Protein AF-A0A414S4H0-F1 (afdb_monomer_lite)

Structure (mmCIF, N/CA/C/O backbone):
data_AF-A0A414S4H0-F1
#
_entry.id   AF-A0A414S4H0-F1
#
loop_
_atom_site.group_PDB
_atom_site.id
_atom_site.type_symbol
_atom_site.label_atom_id
_atom_site.label_alt_id
_atom_site.label_comp_id
_atom_site.label_asym_id
_atom_site.label_entity_id
_atom_site.label_seq_id
_atom_site.pdbx_PDB_ins_code
_atom_site.Cartn_x
_atom_site.Cartn_y
_atom_site.Cartn_z
_atom_site.occupancy
_atom_site.B_iso_or_equiv
_atom_site.auth_seq_id
_atom_site.auth_comp_id
_atom_site.auth_asym_id
_atom_site.auth_atom_id
_atom_site.pdbx_PDB_model_num
ATOM 1 N N . MET A 1 1 ? 3.177 -4.007 -27.307 1.00 68.88 1 MET A N 1
ATOM 2 C CA . MET A 1 1 ? 4.277 -3.302 -26.620 1.00 68.88 1 MET A CA 1
ATOM 3 C C . MET A 1 1 ? 3.817 -2.271 -25.574 1.00 68.88 1 MET A C 1
ATOM 5 O O . MET A 1 1 ? 3.990 -2.591 -24.409 1.00 68.88 1 MET A O 1
ATOM 9 N N . PRO A 1 2 ? 3.175 -1.111 -25.849 1.00 80.56 2 PRO A N 1
ATOM 10 C CA . PRO A 1 2 ? 2.672 -0.243 -24.759 1.00 80.56 2 PRO A CA 1
ATOM 11 C C . PRO A 1 2 ? 1.496 -0.844 -23.967 1.00 80.56 2 PRO A C 1
ATOM 13 O O . PRO A 1 2 ? 1.350 -0.600 -22.772 1.00 80.56 2 PRO A O 1
ATOM 16 N N . LEU A 1 3 ? 0.664 -1.646 -24.641 1.00 89.25 3 LEU A N 1
ATOM 17 C CA . LEU A 1 3 ? -0.531 -2.254 -24.053 1.00 89.25 3 LEU A CA 1
ATOM 18 C C . LEU A 1 3 ? -0.194 -3.350 -23.032 1.00 89.25 3 LEU A C 1
ATOM 20 O O . LEU A 1 3 ? -0.764 -3.351 -21.950 1.00 89.25 3 LEU A O 1
ATOM 24 N N . GLU A 1 4 ? 0.742 -4.250 -23.347 1.00 89.62 4 GLU A N 1
ATOM 25 C CA . GLU A 1 4 ? 1.140 -5.346 -22.446 1.00 89.62 4 GLU A CA 1
ATOM 26 C C . GLU A 1 4 ? 1.733 -4.805 -21.144 1.00 89.62 4 GLU A C 1
ATOM 28 O O . GLU A 1 4 ? 1.345 -5.249 -20.070 1.00 89.62 4 GLU A O 1
ATOM 33 N N . PHE A 1 5 ? 2.581 -3.775 -21.232 1.00 88.94 5 PHE A N 1
ATOM 34 C CA . PHE A 1 5 ? 3.127 -3.099 -20.055 1.00 88.94 5 PHE A CA 1
ATOM 35 C C . PHE A 1 5 ? 2.025 -2.462 -19.191 1.00 88.94 5 PHE A C 1
ATOM 37 O O . PHE A 1 5 ? 2.033 -2.576 -17.966 1.00 88.94 5 PHE A O 1
ATOM 44 N N . GLY A 1 6 ? 1.031 -1.823 -19.818 1.00 91.75 6 GLY A N 1
ATOM 45 C CA . GLY A 1 6 ? -0.129 -1.283 -19.104 1.00 91.75 6 GLY A CA 1
ATOM 46 C C . GLY A 1 6 ? -0.978 -2.367 -18.428 1.00 91.75 6 GLY A C 1
ATOM 47 O O . GLY A 1 6 ? -1.429 -2.176 -17.298 1.00 91.75 6 GLY A O 1
ATOM 48 N N . LEU A 1 7 ? -1.168 -3.510 -19.094 1.00 93.88 7 LEU A N 1
ATOM 49 C CA . LEU A 1 7 ? -1.897 -4.663 -18.558 1.00 93.88 7 LEU A CA 1
ATOM 50 C C . LEU A 1 7 ? -1.160 -5.320 -17.384 1.00 93.88 7 LEU A C 1
ATOM 52 O O . LEU A 1 7 ? -1.803 -5.706 -16.411 1.00 93.88 7 LEU A O 1
ATOM 56 N N . GLU A 1 8 ? 0.169 -5.406 -17.440 1.00 94.06 8 GLU A N 1
ATOM 57 C CA . GLU A 1 8 ? 0.995 -5.925 -16.346 1.00 94.06 8 GLU A CA 1
ATOM 58 C C . GLU A 1 8 ? 0.855 -5.056 -15.089 1.00 94.06 8 GLU A C 1
ATOM 60 O O . GLU A 1 8 ? 0.497 -5.559 -14.023 1.00 94.06 8 GLU A O 1
ATOM 65 N N . ILE A 1 9 ? 1.014 -3.734 -15.234 1.00 95.50 9 ILE A N 1
ATOM 66 C CA . ILE A 1 9 ? 0.806 -2.766 -14.146 1.00 95.50 9 ILE A CA 1
ATOM 67 C C . ILE A 1 9 ? -0.601 -2.902 -13.552 1.00 95.50 9 ILE A C 1
ATOM 69 O O . ILE A 1 9 ? -0.766 -2.914 -12.330 1.00 95.50 9 ILE A O 1
ATOM 73 N N . TYR A 1 10 ? -1.625 -2.996 -14.407 1.00 95.31 10 TYR A N 1
ATOM 74 C CA . TYR A 1 10 ? -3.010 -3.164 -13.969 1.00 95.31 10 TYR A CA 1
ATOM 75 C C . TYR A 1 10 ? -3.199 -4.450 -13.154 1.00 95.31 10 TYR A C 1
ATOM 77 O O . TYR A 1 10 ? -3.766 -4.402 -12.060 1.00 95.31 10 TYR A O 1
ATOM 85 N N . SER A 1 11 ? -2.688 -5.574 -13.659 1.00 96.00 11 SER A N 1
ATOM 86 C CA . SER A 1 11 ? -2.769 -6.884 -13.005 1.00 96.00 11 SER A CA 1
ATOM 87 C C . SER A 1 11 ? -2.089 -6.878 -11.633 1.00 96.00 11 SER A C 1
ATOM 89 O O . SER A 1 11 ? -2.649 -7.361 -10.645 1.00 96.00 11 SER A O 1
ATOM 91 N N . ASP A 1 12 ? -0.914 -6.259 -11.517 1.00 96.38 12 ASP A N 1
ATOM 92 C CA . ASP A 1 12 ? -0.214 -6.163 -10.236 1.00 96.38 12 ASP A CA 1
ATOM 93 C C . ASP A 1 12 ? -0.965 -5.286 -9.221 1.00 96.38 12 ASP A C 1
ATOM 95 O O . ASP A 1 12 ? -1.060 -5.641 -8.038 1.00 96.38 12 ASP A O 1
ATOM 99 N N . TYR A 1 13 ? -1.563 -4.175 -9.666 1.00 97.81 13 TYR A N 1
ATOM 100 C CA . TYR A 1 13 ? -2.433 -3.365 -8.810 1.00 97.81 13 TYR A CA 1
ATOM 101 C C . TYR A 1 13 ? -3.678 -4.126 -8.352 1.00 97.81 13 TYR A C 1
ATOM 103 O O . TYR A 1 13 ? -4.059 -4.019 -7.182 1.00 97.81 13 TYR A O 1
ATOM 111 N N . GLU A 1 14 ? -4.305 -4.906 -9.233 1.00 97.00 14 GLU A N 1
ATOM 112 C CA . GLU A 1 14 ? -5.461 -5.729 -8.879 1.00 97.00 14 GLU A CA 1
ATOM 113 C C . GLU A 1 14 ? -5.112 -6.693 -7.740 1.00 97.00 14 GLU A C 1
ATOM 115 O O . GLU A 1 14 ? -5.807 -6.730 -6.720 1.00 97.00 14 GLU A O 1
ATOM 120 N N . GLN A 1 15 ? -3.982 -7.394 -7.847 1.00 96.12 15 GLN A N 1
ATOM 121 C CA . GLN A 1 15 ? -3.526 -8.317 -6.808 1.00 96.12 15 GLN A CA 1
ATOM 122 C C . GLN A 1 15 ? -3.275 -7.621 -5.463 1.00 96.12 15 GLN A C 1
ATOM 124 O O . GLN A 1 15 ? -3.619 -8.168 -4.410 1.00 96.12 15 GLN A O 1
ATOM 129 N N . VAL A 1 16 ? -2.707 -6.410 -5.475 1.00 97.06 16 VAL A N 1
ATOM 130 C CA . VAL A 1 16 ? -2.552 -5.590 -4.265 1.00 97.06 16 VAL A CA 1
ATOM 131 C C . VAL A 1 16 ? -3.922 -5.261 -3.670 1.00 97.06 16 VAL A C 1
ATOM 133 O O . VAL A 1 16 ? -4.160 -5.522 -2.491 1.00 97.06 16 VAL A O 1
ATOM 136 N N . PHE A 1 17 ? -4.856 -4.741 -4.467 1.00 96.19 17 PHE A N 1
ATOM 137 C CA . PHE A 1 17 ? -6.149 -4.267 -3.964 1.00 96.19 17 PHE A CA 1
ATOM 138 C C . PHE A 1 17 ? -7.077 -5.383 -3.499 1.00 96.19 17 PHE A C 1
ATOM 140 O O . PHE A 1 17 ? -7.825 -5.178 -2.538 1.00 96.19 17 PHE A O 1
ATOM 147 N N . VAL A 1 18 ? -7.020 -6.556 -4.133 1.00 94.56 18 VAL A N 1
ATOM 148 C CA . VAL A 1 18 ? -7.726 -7.754 -3.667 1.00 94.56 18 VAL A CA 1
ATOM 149 C C . VAL A 1 18 ? -7.246 -8.118 -2.267 1.00 94.56 18 VAL A C 1
ATOM 151 O O . VAL A 1 18 ? -8.069 -8.273 -1.369 1.00 94.56 18 VAL A O 1
ATOM 154 N N . ARG A 1 19 ? -5.929 -8.172 -2.036 1.00 92.69 19 ARG A N 1
ATOM 155 C CA . ARG A 1 19 ? -5.374 -8.494 -0.712 1.00 92.69 19 ARG A CA 1
ATOM 156 C C . ARG A 1 19 ? -5.662 -7.409 0.326 1.00 92.69 19 ARG A C 1
ATOM 158 O O . ARG A 1 19 ? -6.037 -7.741 1.446 1.00 92.69 19 ARG A O 1
ATOM 165 N N . MET A 1 20 ? -5.544 -6.132 -0.047 1.00 93.69 20 MET A N 1
ATOM 166 C CA . MET A 1 20 ? -5.890 -5.007 0.831 1.00 93.69 20 MET A CA 1
ATOM 167 C C . MET A 1 20 ? -7.351 -5.078 1.281 1.00 93.69 20 MET A C 1
ATOM 169 O O . MET A 1 20 ? -7.624 -4.887 2.455 1.00 93.69 20 MET A O 1
ATOM 173 N N . LYS A 1 21 ? -8.296 -5.412 0.390 1.00 90.81 21 LYS A N 1
ATOM 174 C CA . LYS A 1 21 ? -9.732 -5.495 0.723 1.00 90.81 21 LYS A CA 1
ATOM 175 C C . LYS A 1 21 ? -10.019 -6.386 1.941 1.00 90.81 21 LYS A C 1
ATOM 177 O O . LYS A 1 21 ? -10.918 -6.076 2.716 1.00 90.81 21 LYS A O 1
ATOM 182 N N . PHE A 1 22 ? -9.278 -7.480 2.101 1.00 88.81 22 PHE A N 1
ATOM 183 C CA . PHE A 1 22 ? -9.451 -8.412 3.222 1.00 88.81 22 PHE A CA 1
ATOM 184 C C . PHE A 1 22 ? -8.744 -7.969 4.509 1.00 88.81 22 PHE A C 1
ATOM 186 O O . PHE A 1 22 ? -9.014 -8.521 5.570 1.00 88.81 22 PHE A O 1
ATOM 193 N N . ARG A 1 23 ? -7.823 -7.008 4.411 1.00 89.44 23 ARG A N 1
ATOM 194 C CA . ARG A 1 23 ? -6.892 -6.600 5.474 1.00 89.44 23 ARG A CA 1
ATOM 195 C C . ARG A 1 23 ? -7.087 -5.163 5.951 1.00 89.44 23 ARG A C 1
ATOM 197 O O . ARG A 1 23 ? -6.415 -4.730 6.875 1.00 89.44 23 ARG A O 1
ATOM 204 N N . ASP A 1 24 ? -7.937 -4.416 5.267 1.00 88.56 24 ASP A N 1
ATOM 205 C CA . ASP A 1 24 ? -8.201 -3.006 5.503 1.00 88.56 24 ASP A CA 1
ATOM 206 C C . ASP A 1 24 ? -9.550 -2.819 6.219 1.00 88.56 24 ASP A C 1
ATOM 208 O O . ASP A 1 24 ? -10.326 -3.762 6.422 1.00 88.56 24 ASP A O 1
ATOM 212 N N . ASN A 1 25 ? -9.851 -1.575 6.580 1.00 87.00 25 ASN A N 1
ATOM 213 C CA . ASN A 1 25 ? -11.146 -1.173 7.106 1.00 87.00 25 ASN A CA 1
ATOM 214 C C . ASN A 1 25 ? -12.285 -1.593 6.153 1.00 87.00 25 ASN A C 1
ATOM 216 O O . ASN A 1 25 ? -12.143 -1.518 4.934 1.00 87.00 25 ASN A O 1
ATOM 220 N N . GLN A 1 26 ? -13.437 -2.022 6.677 1.00 88.06 26 GLN A N 1
ATOM 221 C CA . GLN A 1 26 ? -14.579 -2.438 5.845 1.00 88.06 26 GLN A CA 1
ATOM 222 C C . GLN A 1 26 ? -15.352 -1.257 5.232 1.00 88.06 26 GLN A C 1
ATOM 224 O O . GLN A 1 26 ? -16.163 -1.452 4.321 1.00 88.06 26 GLN A O 1
ATOM 229 N N . ASP A 1 27 ? -15.076 -0.025 5.667 1.00 91.38 27 ASP A N 1
ATOM 230 C CA . ASP A 1 27 ? -15.608 1.178 5.040 1.00 91.38 27 ASP A CA 1
ATOM 231 C C . ASP A 1 27 ? -15.025 1.365 3.625 1.00 91.38 27 ASP A C 1
ATOM 233 O O . ASP A 1 27 ? -13.830 1.589 3.412 1.00 91.38 27 ASP A O 1
ATOM 237 N N . LYS A 1 28 ? -15.909 1.323 2.621 1.00 91.62 28 LYS A N 1
ATOM 238 C CA . LYS A 1 28 ? -15.547 1.444 1.200 1.00 91.62 28 LYS A CA 1
ATOM 239 C C . LYS A 1 28 ? -14.902 2.791 0.845 1.00 91.62 28 LYS A C 1
ATOM 241 O O . LYS A 1 28 ? -14.130 2.843 -0.115 1.00 91.62 28 LYS A O 1
ATOM 246 N N . LYS A 1 29 ? -15.226 3.883 1.548 1.00 93.56 29 LYS A N 1
ATOM 247 C CA . LYS A 1 29 ? -14.609 5.203 1.329 1.00 93.56 29 LYS A CA 1
ATOM 248 C C . LYS A 1 29 ? -13.162 5.196 1.816 1.00 93.56 29 LYS A C 1
ATOM 250 O O . LYS A 1 29 ? -12.292 5.664 1.081 1.00 93.56 29 LYS A O 1
ATOM 255 N N . ILE A 1 30 ? -12.904 4.603 2.982 1.00 91.69 30 ILE A N 1
ATOM 256 C CA . ILE A 1 30 ? -11.549 4.455 3.534 1.00 91.69 30 ILE A CA 1
ATOM 257 C C . ILE A 1 30 ? -10.698 3.571 2.614 1.00 91.69 30 ILE A C 1
ATOM 259 O O . ILE A 1 30 ? -9.649 4.013 2.147 1.00 91.69 30 ILE A O 1
ATOM 263 N N . GLN A 1 31 ? -11.208 2.404 2.199 1.00 93.06 31 GLN A N 1
ATOM 264 C CA . GLN A 1 31 ? -10.493 1.531 1.253 1.00 93.06 31 GLN A CA 1
ATOM 265 C C . GLN A 1 31 ? -10.124 2.254 -0.047 1.00 93.06 31 GLN A C 1
ATOM 267 O O . GLN A 1 31 ? -9.014 2.112 -0.560 1.00 93.06 31 GLN A O 1
ATOM 272 N N . ARG A 1 32 ? -11.045 3.048 -0.614 1.00 94.94 32 ARG A N 1
ATOM 273 C CA . ARG A 1 32 ? -10.762 3.832 -1.827 1.00 94.94 32 ARG A CA 1
ATOM 274 C C . ARG A 1 32 ? -9.650 4.850 -1.588 1.00 94.94 32 ARG A C 1
ATOM 276 O O . ARG A 1 32 ? -8.766 4.969 -2.434 1.00 94.94 32 ARG A O 1
ATOM 283 N N . LYS A 1 33 ? -9.668 5.560 -0.456 1.00 95.44 33 LYS A N 1
ATOM 284 C CA . LYS A 1 33 ? -8.621 6.524 -0.081 1.00 95.44 33 LYS A CA 1
ATOM 285 C C . LYS A 1 33 ? -7.254 5.843 0.030 1.00 95.44 33 LYS A C 1
ATOM 287 O O . LYS A 1 33 ? -6.284 6.341 -0.543 1.00 95.44 33 LYS A O 1
ATOM 292 N N . HIS A 1 34 ? -7.186 4.686 0.685 1.00 95.88 34 HIS A N 1
ATOM 293 C CA . HIS A 1 34 ? -5.959 3.900 0.816 1.00 95.88 34 HIS A CA 1
ATOM 294 C C . HIS A 1 34 ? -5.422 3.439 -0.545 1.00 95.88 34 HIS A C 1
ATOM 296 O O . HIS A 1 34 ? -4.256 3.681 -0.859 1.00 95.88 34 HIS A O 1
ATOM 302 N N . ARG A 1 35 ? -6.279 2.885 -1.415 1.00 96.50 35 ARG A N 1
ATOM 303 C CA . ARG A 1 35 ? -5.889 2.497 -2.787 1.00 96.50 35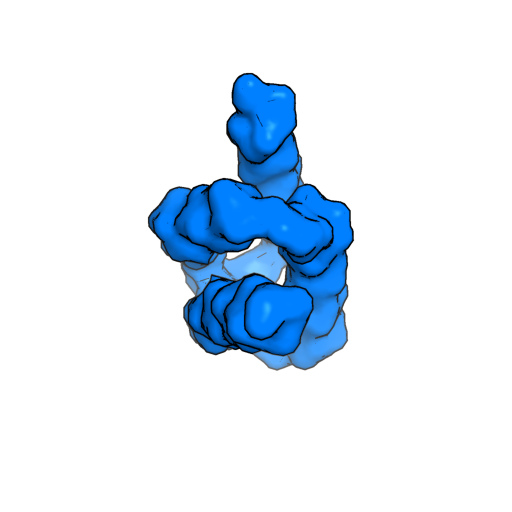 ARG A CA 1
ATOM 304 C C . ARG A 1 35 ? -5.330 3.677 -3.578 1.00 96.50 35 ARG A C 1
ATOM 306 O O . ARG A 1 35 ? -4.279 3.551 -4.199 1.00 96.50 35 ARG A O 1
ATOM 313 N N . TRP A 1 36 ? -5.974 4.843 -3.508 1.00 97.62 36 TRP A N 1
ATOM 314 C CA . TRP A 1 36 ? -5.479 6.055 -4.167 1.00 97.62 36 TRP A CA 1
ATOM 315 C C . TRP A 1 36 ? -4.102 6.492 -3.667 1.00 97.62 36 TRP A C 1
ATOM 317 O O . TRP A 1 36 ? -3.293 6.971 -4.461 1.00 97.62 36 TRP A O 1
ATOM 327 N N . ARG A 1 37 ? -3.808 6.320 -2.376 1.00 97.25 37 ARG A N 1
ATOM 328 C CA . ARG A 1 37 ? -2.478 6.611 -1.824 1.00 97.25 37 ARG A CA 1
ATOM 329 C C . ARG A 1 37 ? -1.423 5.647 -2.358 1.00 97.25 37 ARG A C 1
ATOM 331 O O . ARG A 1 37 ? -0.379 6.116 -2.797 1.00 97.25 37 ARG A O 1
ATOM 338 N N . VAL A 1 38 ? -1.719 4.348 -2.422 1.00 97.62 38 VAL A N 1
ATOM 339 C CA . VAL A 1 38 ? -0.817 3.354 -3.036 1.00 97.62 38 VAL A CA 1
ATOM 340 C C . VAL A 1 38 ? -0.560 3.688 -4.511 1.00 97.62 38 VAL A C 1
ATOM 342 O O . VAL A 1 38 ? 0.591 3.709 -4.942 1.00 97.62 38 VAL A O 1
ATOM 345 N N . ILE A 1 39 ? -1.600 4.036 -5.282 1.00 97.75 39 ILE A N 1
ATOM 346 C CA . ILE A 1 39 ? -1.454 4.445 -6.693 1.00 97.75 39 ILE A CA 1
ATOM 347 C C . ILE A 1 39 ? -0.547 5.672 -6.818 1.00 97.75 39 ILE A C 1
ATOM 349 O O . ILE A 1 39 ? 0.382 5.673 -7.621 1.00 97.75 39 ILE A O 1
ATOM 353 N N . ARG A 1 40 ? -0.774 6.708 -6.003 1.00 96.88 40 ARG A N 1
ATOM 354 C CA . ARG A 1 40 ? 0.023 7.945 -6.045 1.00 96.88 40 ARG A CA 1
ATOM 355 C C . ARG A 1 40 ? 1.492 7.722 -5.693 1.00 96.88 40 ARG A C 1
ATOM 357 O O . ARG A 1 40 ? 2.347 8.369 -6.295 1.00 96.88 40 ARG A O 1
ATOM 364 N N . THR A 1 41 ? 1.785 6.827 -4.751 1.00 97.06 41 THR A N 1
ATOM 365 C CA . THR A 1 41 ? 3.164 6.529 -4.339 1.00 97.06 41 THR A CA 1
ATOM 366 C C . THR A 1 41 ? 3.887 5.641 -5.353 1.00 97.06 41 THR A C 1
ATOM 368 O O . THR A 1 41 ? 5.039 5.915 -5.689 1.00 97.06 41 THR A O 1
ATOM 371 N N . CYS A 1 42 ? 3.224 4.608 -5.881 1.00 96.69 42 CYS A N 1
ATOM 372 C CA . CYS A 1 42 ? 3.847 3.653 -6.804 1.00 96.69 42 CYS A CA 1
ATOM 373 C C . CYS A 1 42 ? 3.878 4.129 -8.270 1.00 96.69 42 CYS A C 1
ATOM 375 O O . CYS A 1 42 ? 4.808 3.783 -8.999 1.00 96.69 42 CYS A O 1
ATOM 377 N N . LYS A 1 43 ? 2.903 4.940 -8.709 1.00 94.94 43 LYS A N 1
ATOM 378 C CA . LYS A 1 43 ? 2.739 5.399 -10.102 1.00 94.94 43 LYS A CA 1
ATOM 379 C C . LYS A 1 43 ? 2.769 4.226 -11.101 1.00 94.94 43 LYS A C 1
ATOM 381 O O . LYS A 1 43 ? 1.960 3.321 -10.999 1.00 94.94 43 LYS A O 1
ATOM 386 N N . LEU A 1 44 ? 3.686 4.232 -12.071 1.00 93.75 44 LEU A N 1
ATOM 387 C CA . LEU A 1 44 ? 3.879 3.143 -13.042 1.00 93.75 44 LEU A CA 1
ATOM 388 C C . LEU A 1 44 ? 5.106 2.275 -12.708 1.00 93.75 44 LEU A C 1
ATOM 390 O O . LEU A 1 44 ? 5.653 1.605 -13.577 1.00 93.75 44 LEU A O 1
ATOM 394 N N . SER A 1 45 ? 5.601 2.319 -11.467 1.00 94.81 45 SER A N 1
ATOM 395 C CA . SER A 1 45 ? 6.793 1.564 -11.077 1.00 94.81 45 SER A CA 1
ATOM 396 C C . SER A 1 45 ? 6.432 0.147 -10.634 1.00 94.81 45 SER A C 1
ATOM 398 O O . SER A 1 45 ? 6.013 -0.055 -9.492 1.00 94.81 45 SER A O 1
ATOM 400 N N . LEU A 1 46 ? 6.679 -0.843 -11.502 1.00 93.81 46 LEU A N 1
ATOM 401 C CA . LEU A 1 46 ? 6.538 -2.270 -11.171 1.00 93.81 46 LEU A CA 1
ATOM 402 C C . LEU A 1 46 ? 7.310 -2.633 -9.897 1.00 93.81 46 LEU A C 1
ATOM 404 O O . LEU A 1 46 ? 6.744 -3.237 -8.991 1.00 93.81 46 LEU A O 1
ATOM 408 N N . ARG A 1 47 ? 8.566 -2.175 -9.757 1.00 95.00 47 ARG A N 1
ATOM 409 C CA . ARG A 1 47 ? 9.380 -2.396 -8.544 1.00 95.00 47 ARG A CA 1
ATOM 410 C C . ARG A 1 47 ? 8.635 -1.961 -7.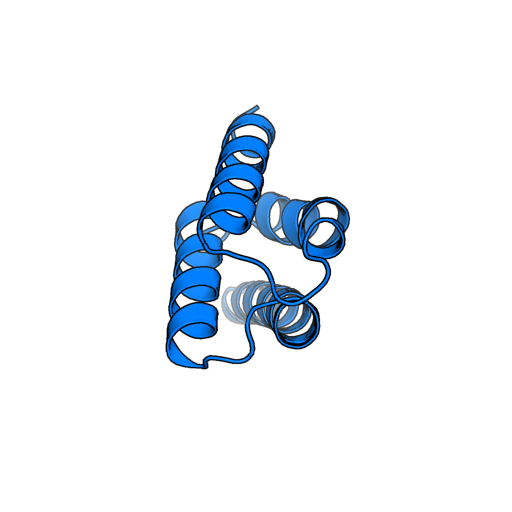279 1.00 95.00 47 ARG A C 1
ATOM 412 O O . ARG A 1 47 ? 8.591 -2.723 -6.317 1.00 95.00 47 ARG A O 1
ATOM 419 N N . LYS A 1 48 ? 8.029 -0.767 -7.278 1.00 97.44 48 LYS A N 1
ATOM 420 C CA . LYS A 1 48 ? 7.290 -0.246 -6.116 1.00 97.44 48 LYS A CA 1
ATOM 421 C C . LYS A 1 48 ? 6.011 -1.040 -5.843 1.00 97.44 48 LYS A C 1
ATOM 423 O O . LYS A 1 48 ? 5.728 -1.334 -4.685 1.00 97.44 48 LYS A O 1
ATOM 428 N N . ILE A 1 49 ? 5.261 -1.419 -6.881 1.00 97.81 49 ILE A N 1
ATOM 429 C CA . ILE A 1 49 ? 4.027 -2.210 -6.730 1.00 97.81 49 ILE A CA 1
ATOM 430 C C . ILE A 1 49 ? 4.347 -3.598 -6.161 1.00 97.81 49 ILE A C 1
ATOM 432 O O . ILE A 1 49 ? 3.723 -4.027 -5.188 1.00 97.81 49 ILE A O 1
ATOM 436 N N . LEU A 1 50 ? 5.359 -4.270 -6.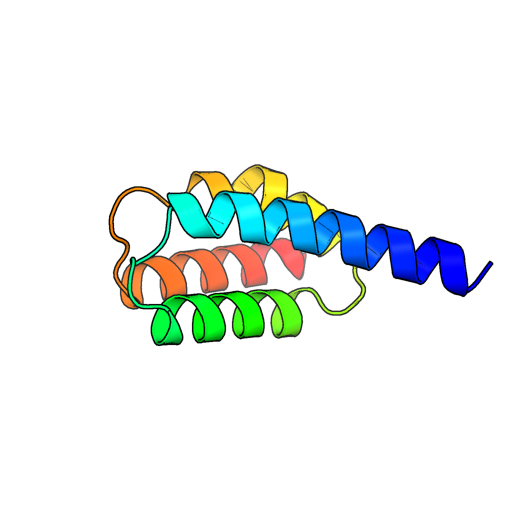713 1.00 95.94 50 LEU A N 1
ATOM 437 C CA . LEU A 1 50 ? 5.812 -5.587 -6.268 1.00 95.94 50 LEU A CA 1
ATOM 438 C C . LEU A 1 50 ? 6.353 -5.551 -4.833 1.00 95.94 50 LEU A C 1
ATOM 440 O O . LEU A 1 50 ? 5.996 -6.419 -4.033 1.00 95.94 50 LEU A O 1
ATOM 444 N N . LEU A 1 51 ? 7.149 -4.530 -4.488 1.00 96.75 51 LEU A N 1
ATOM 445 C CA . LEU A 1 51 ? 7.639 -4.307 -3.125 1.00 96.75 51 LEU A CA 1
ATOM 446 C C . LEU A 1 51 ? 6.475 -4.135 -2.143 1.00 96.75 51 LEU A C 1
ATOM 448 O O . LEU A 1 51 ? 6.409 -4.834 -1.132 1.00 96.75 51 LEU A O 1
ATOM 452 N N . PHE A 1 52 ? 5.512 -3.267 -2.469 1.00 97.50 52 PHE A N 1
ATOM 453 C CA . PHE A 1 52 ? 4.340 -3.050 -1.625 1.00 97.50 52 PHE A CA 1
ATOM 454 C C . PHE A 1 52 ? 3.535 -4.343 -1.435 1.00 97.50 52 PHE A C 1
ATOM 456 O O . PHE A 1 52 ? 3.185 -4.706 -0.310 1.00 97.50 52 PHE A O 1
ATOM 463 N N . ARG A 1 53 ? 3.292 -5.086 -2.525 1.00 95.69 53 ARG A N 1
ATOM 464 C CA . ARG A 1 53 ? 2.574 -6.371 -2.501 1.00 95.69 53 ARG A CA 1
ATOM 465 C C . ARG A 1 53 ? 3.243 -7.393 -1.585 1.00 95.69 53 ARG A C 1
ATOM 467 O O . ARG A 1 53 ? 2.538 -8.123 -0.887 1.00 95.69 53 ARG A O 1
ATOM 474 N N . LYS A 1 54 ? 4.572 -7.492 -1.649 1.00 94.62 54 LYS A N 1
ATOM 475 C CA . LYS A 1 54 ? 5.349 -8.525 -0.958 1.00 94.62 54 LYS A CA 1
ATOM 476 C C . LYS A 1 54 ? 5.562 -8.193 0.519 1.00 94.62 54 LYS A C 1
ATOM 478 O O . LYS A 1 54 ? 5.303 -9.046 1.364 1.00 94.62 54 LYS A O 1
ATOM 483 N N . GLU A 1 55 ? 5.962 -6.961 0.818 1.00 95.00 55 GLU A N 1
ATOM 484 C CA . GLU A 1 55 ? 6.460 -6.588 2.149 1.00 95.00 55 GLU A CA 1
ATOM 485 C C . GLU A 1 55 ? 5.440 -5.787 2.980 1.00 95.00 55 GLU A C 1
ATOM 487 O O . GLU A 1 55 ? 5.440 -5.874 4.206 1.00 95.00 55 GLU A O 1
ATOM 492 N N . TYR A 1 56 ? 4.525 -5.038 2.348 1.00 95.50 56 TYR A N 1
ATOM 493 C CA . TYR A 1 56 ? 3.679 -4.058 3.051 1.00 95.50 56 TYR A CA 1
ATOM 494 C C . TYR A 1 56 ? 2.205 -4.446 3.147 1.00 95.50 56 TYR A C 1
ATOM 496 O O . TYR A 1 56 ? 1.569 -4.185 4.166 1.00 95.50 56 TYR A O 1
ATOM 504 N N . VAL A 1 57 ? 1.655 -5.150 2.156 1.00 93.94 57 VAL A N 1
ATOM 505 C CA . VAL A 1 57 ? 0.279 -5.672 2.244 1.00 93.94 57 VAL A CA 1
ATOM 506 C C . VAL A 1 57 ? 0.121 -6.625 3.433 1.00 93.94 57 VAL A C 1
ATOM 508 O O . VAL A 1 57 ? -0.927 -6.638 4.070 1.00 93.94 57 VAL A O 1
ATOM 511 N N . ASN A 1 58 ? 1.156 -7.394 3.778 1.00 89.38 58 ASN A N 1
ATOM 512 C CA . ASN A 1 58 ? 1.121 -8.299 4.931 1.00 89.38 58 ASN A CA 1
ATOM 513 C C . ASN A 1 58 ? 1.129 -7.562 6.279 1.00 89.38 58 ASN A C 1
ATOM 515 O O . ASN A 1 58 ? 0.599 -8.098 7.250 1.00 89.38 58 ASN A O 1
ATOM 519 N N . LYS A 1 59 ? 1.672 -6.335 6.326 1.00 91.44 59 LYS A N 1
ATOM 520 C CA . LYS A 1 59 ? 1.625 -5.456 7.505 1.00 91.44 59 LYS A CA 1
ATOM 521 C C . LYS A 1 59 ? 0.227 -4.875 7.742 1.00 91.44 59 LYS A C 1
ATOM 523 O O . LYS A 1 59 ? -0.045 -4.392 8.833 1.00 91.44 59 LYS A O 1
ATOM 528 N N . MET A 1 60 ? -0.668 -4.943 6.753 1.00 89.88 60 MET A N 1
ATOM 529 C CA . MET A 1 60 ? -2.088 -4.648 6.943 1.00 89.88 60 MET A CA 1
ATOM 530 C C . MET A 1 60 ? -2.744 -5.877 7.600 1.00 89.88 60 MET A C 1
ATOM 532 O O . MET A 1 60 ? -2.838 -6.952 6.992 1.00 89.88 60 MET A O 1
ATOM 536 N N . TYR A 1 61 ? -3.151 -5.749 8.862 1.00 77.88 61 TYR A N 1
ATOM 537 C CA . TYR A 1 61 ? -3.832 -6.797 9.626 1.00 77.88 61 TYR A CA 1
ATOM 538 C C . TYR A 1 61 ? -4.995 -6.209 10.430 1.00 77.88 61 TYR A C 1
ATOM 540 O O . TYR A 1 61 ? -4.895 -5.104 10.958 1.00 77.88 61 TYR A O 1
ATOM 548 N N . GLY A 1 62 ? -6.087 -6.973 10.553 1.00 67.44 62 GLY A N 1
ATOM 549 C CA . GLY A 1 62 ? -7.282 -6.548 11.290 1.00 67.44 62 GLY A CA 1
ATOM 550 C C . GLY A 1 62 ? -7.957 -5.312 10.685 1.00 67.44 62 GLY A C 1
ATOM 551 O O . GLY A 1 62 ? -7.523 -4.778 9.672 1.00 67.44 62 GLY A O 1
ATOM 552 N N . LEU A 1 63 ? -9.056 -4.853 11.281 1.00 68.81 63 LEU A N 1
ATOM 553 C CA . LEU A 1 63 ? -9.679 -3.580 10.908 1.00 68.81 63 LEU A CA 1
ATOM 554 C C . LEU A 1 63 ? -8.705 -2.435 11.219 1.00 68.81 63 LEU A C 1
ATOM 556 O O . LEU A 1 63 ? -8.656 -1.936 12.339 1.00 68.81 63 LEU A O 1
ATOM 560 N N . MET A 1 64 ? -7.901 -2.063 10.231 1.00 79.75 64 MET A N 1
ATOM 561 C CA . MET A 1 64 ? -6.809 -1.118 10.407 1.00 79.75 64 MET A CA 1
ATOM 562 C C . MET A 1 64 ? -7.324 0.324 10.534 1.00 79.75 64 MET A C 1
ATOM 564 O O . MET A 1 64 ? -8.236 0.740 9.810 1.00 79.75 64 MET A O 1
ATOM 568 N N . SER A 1 65 ? -6.737 1.092 11.457 1.00 86.38 65 SER A N 1
ATOM 569 C CA . SER A 1 65 ? -6.986 2.532 11.575 1.00 86.38 65 SER A CA 1
ATOM 570 C C . SER A 1 65 ? -6.252 3.305 10.473 1.00 86.38 65 SER A C 1
ATOM 572 O O . SER A 1 65 ? 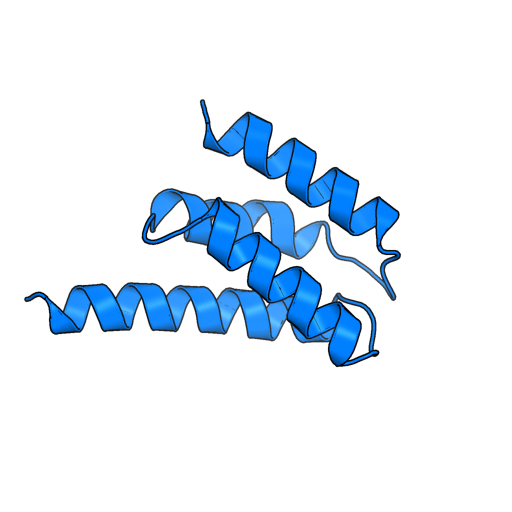-5.286 2.816 9.883 1.00 86.38 65 SER A O 1
ATOM 574 N N . GLU A 1 66 ? -6.681 4.540 10.200 1.00 89.88 66 GLU A N 1
ATOM 575 C CA . GLU A 1 66 ? -5.967 5.403 9.248 1.00 89.88 66 GLU A CA 1
ATOM 576 C C . GLU A 1 66 ? -4.517 5.659 9.702 1.00 89.88 66 GLU A C 1
ATOM 578 O O . GLU A 1 66 ? -3.618 5.640 8.871 1.00 89.88 66 GLU A O 1
ATOM 583 N N . GLU A 1 67 ? -4.265 5.803 11.007 1.00 90.88 67 GLU A N 1
ATOM 584 C CA . GLU A 1 67 ? -2.920 6.037 11.553 1.00 90.88 67 GLU A CA 1
ATOM 585 C C . GLU A 1 67 ? -1.967 4.861 11.287 1.00 90.88 67 GLU A C 1
ATOM 587 O O . GLU A 1 67 ? -0.815 5.046 10.889 1.00 90.88 67 GLU A O 1
ATOM 592 N N . THR A 1 68 ? -2.439 3.623 11.455 1.00 91.25 68 THR A N 1
ATOM 593 C CA . THR A 1 68 ? -1.630 2.445 11.122 1.00 91.25 68 THR A CA 1
ATOM 594 C C . THR A 1 68 ? -1.318 2.410 9.626 1.00 91.25 68 THR A C 1
ATOM 596 O O . THR A 1 68 ? -0.177 2.145 9.244 1.00 91.25 68 THR A O 1
ATOM 599 N N . PHE A 1 69 ? -2.290 2.747 8.772 1.00 94.50 69 PHE A N 1
ATOM 600 C CA . PHE A 1 69 ? -2.050 2.852 7.333 1.00 94.50 69 PHE A CA 1
ATOM 601 C C . PHE A 1 69 ? -1.063 3.977 6.983 1.00 94.50 69 PHE A C 1
ATOM 603 O O . PHE A 1 69 ? -0.198 3.792 6.126 1.00 94.50 69 PHE A O 1
ATOM 610 N N . ASP A 1 70 ? -1.150 5.125 7.659 1.00 95.12 70 ASP A N 1
ATOM 611 C CA . ASP A 1 70 ? -0.215 6.244 7.513 1.00 95.12 70 ASP A CA 1
ATOM 612 C C . ASP A 1 70 ? 1.225 5.813 7.785 1.00 95.12 70 ASP A C 1
ATOM 614 O O . ASP A 1 70 ? 2.119 6.106 6.985 1.00 95.12 70 ASP A O 1
ATOM 618 N N . ASN A 1 71 ? 1.438 5.066 8.869 1.00 95.00 71 ASN A N 1
ATOM 619 C CA . ASN A 1 71 ? 2.750 4.551 9.244 1.00 95.00 71 ASN A CA 1
ATOM 620 C C . ASN A 1 71 ? 3.296 3.563 8.200 1.00 95.00 71 ASN A C 1
ATOM 622 O O . ASN A 1 71 ? 4.432 3.724 7.754 1.00 95.00 71 ASN A O 1
ATOM 626 N N . ILE A 1 72 ? 2.468 2.620 7.730 1.00 95.56 72 ILE A N 1
ATOM 627 C CA . ILE A 1 72 ? 2.829 1.682 6.649 1.00 95.56 72 ILE A CA 1
ATOM 628 C C . ILE A 1 72 ? 3.253 2.447 5.390 1.00 95.56 72 ILE A C 1
ATOM 630 O O . ILE A 1 72 ? 4.271 2.126 4.778 1.00 95.56 72 ILE A O 1
ATOM 634 N N . MET A 1 73 ? 2.493 3.472 4.995 1.00 97.00 73 MET A N 1
ATOM 635 C CA 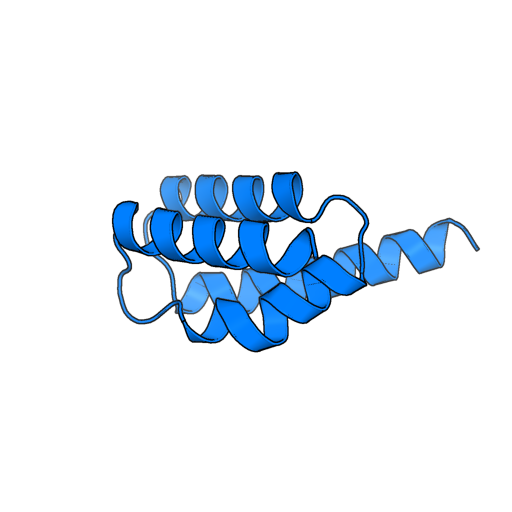. MET A 1 73 ? 2.800 4.266 3.804 1.00 97.00 73 MET A CA 1
ATOM 636 C C . MET A 1 73 ? 4.063 5.118 3.964 1.00 97.00 73 MET A C 1
ATOM 638 O O . MET A 1 73 ? 4.757 5.339 2.970 1.00 97.00 73 MET A O 1
ATOM 642 N N . ARG A 1 74 ? 4.362 5.601 5.177 1.00 96.12 74 ARG A N 1
ATOM 643 C CA . ARG A 1 74 ? 5.601 6.331 5.477 1.00 96.12 74 ARG A CA 1
ATOM 644 C C . ARG A 1 74 ? 6.817 5.417 5.343 1.00 96.12 74 ARG A C 1
ATOM 646 O O . ARG A 1 74 ? 7.700 5.737 4.553 1.00 96.12 74 ARG A O 1
ATOM 653 N N . GLU A 1 75 ? 6.810 4.271 6.025 1.00 96.31 75 GLU A N 1
ATOM 654 C CA . GLU A 1 75 ? 7.877 3.259 5.928 1.00 96.31 75 GLU A CA 1
ATOM 655 C C . GLU A 1 75 ? 8.109 2.836 4.473 1.00 96.31 75 GLU A C 1
ATOM 657 O O . GLU A 1 75 ? 9.235 2.850 3.979 1.00 96.31 75 GLU A O 1
ATOM 662 N N . PHE A 1 76 ? 7.022 2.539 3.754 1.00 97.38 76 PHE A N 1
ATOM 663 C CA . PHE A 1 76 ? 7.095 2.155 2.350 1.00 97.38 76 PHE A CA 1
ATOM 664 C C . PHE A 1 76 ? 7.743 3.235 1.486 1.00 97.38 76 PHE A C 1
ATOM 666 O O . PHE A 1 76 ? 8.571 2.928 0.629 1.00 97.38 76 PHE A O 1
ATOM 673 N N . LYS A 1 77 ? 7.375 4.503 1.692 1.00 95.88 77 LYS A N 1
ATOM 674 C CA . LYS A 1 77 ? 7.941 5.611 0.924 1.00 95.88 77 L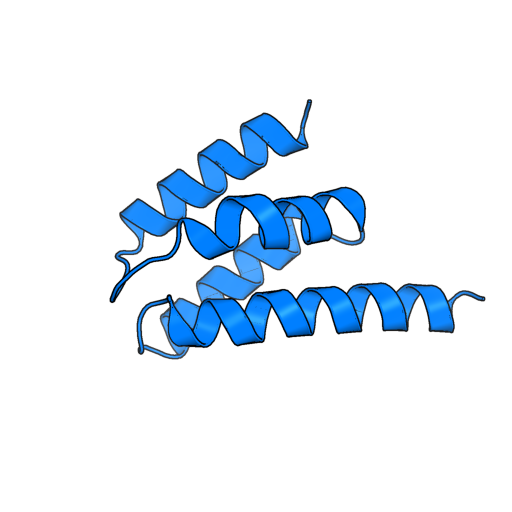YS A CA 1
ATOM 675 C C . LYS A 1 77 ? 9.447 5.727 1.167 1.00 95.88 77 LYS A C 1
ATOM 677 O O . LYS A 1 77 ? 10.194 5.770 0.195 1.00 95.88 77 LYS A O 1
ATOM 682 N N . GLU A 1 78 ? 9.868 5.695 2.430 1.00 94.88 78 GLU A N 1
ATOM 683 C CA . GLU A 1 78 ? 11.277 5.766 2.837 1.00 94.88 78 GLU A CA 1
ATOM 684 C C . GLU A 1 78 ? 12.124 4.614 2.284 1.00 94.88 78 GLU A C 1
ATOM 686 O O . GLU A 1 78 ? 13.286 4.821 1.947 1.00 94.88 78 GLU A O 1
ATOM 691 N N . GLU A 1 79 ? 11.570 3.405 2.168 1.00 93.94 79 GLU A N 1
ATOM 692 C CA . GLU A 1 79 ? 12.268 2.272 1.550 1.00 93.94 79 GLU A CA 1
ATOM 693 C C . GLU A 1 79 ? 12.268 2.352 0.019 1.00 93.94 79 GLU A C 1
ATOM 695 O O . GLU A 1 79 ? 13.275 2.067 -0.621 1.00 93.94 79 GLU A O 1
ATOM 700 N N . SER A 1 80 ? 11.147 2.753 -0.586 1.00 91.75 80 SER A N 1
ATOM 701 C CA . SER A 1 80 ? 10.980 2.759 -2.044 1.00 91.75 80 SER A CA 1
ATOM 702 C C . SER A 1 80 ? 11.756 3.861 -2.768 1.00 91.75 80 SER A C 1
ATOM 704 O O . SER A 1 80 ? 11.890 3.796 -3.992 1.00 91.75 80 SER A O 1
ATOM 706 N N . ASP A 1 81 ? 12.188 4.886 -2.031 1.00 85.75 81 ASP A N 1
ATOM 707 C CA . ASP A 1 81 ? 12.972 6.017 -2.534 1.00 85.75 81 ASP A CA 1
ATOM 708 C C . ASP A 1 81 ? 14.494 5.811 -2.336 1.00 85.75 81 ASP A C 1
ATOM 710 O O . ASP A 1 81 ? 15.273 6.688 -2.705 1.00 85.75 81 ASP A O 1
ATOM 714 N N . LYS A 1 82 ? 14.913 4.650 -1.801 1.00 76.12 82 LYS A N 1
ATOM 715 C CA . LYS A 1 82 ? 16.309 4.173 -1.768 1.00 76.12 82 LYS A CA 1
ATOM 716 C C . LYS A 1 82 ? 16.676 3.396 -3.040 1.00 76.12 82 LYS A C 1
ATOM 718 O O . LYS A 1 82 ? 17.790 3.642 -3.542 1.00 76.12 82 LYS A O 1
#

Sequence (82 aa):
MPLEFGLEIYSDYEQVFVRMKFRDNQDKKIQRKHRWRVIRTCKLSLRKILLFRKEYVNKMYGLMSEETFDNIMREFKEESDK

Radius of gyration: 12.47 Å; chains: 1; bounding box: 32×16×38 Å

Organism: NCBI:txid88431

Foldseek 3Di:
DVVVLVVVQVVLLVLLLVLLCVQEAVPPVRSVVLSVLLCVLCPSPPVLSVCCNPPQSVQRHDHDDVVSSVVSSVVSNVVVVD

pLDDT: mean 92.24, std 6.44, range [67.44, 97.81]

Secondary structure (DSSP, 8-state):
-HHHHHHHHHHHHHHHHHHHHHHS-S-HHHHHHHHHHHHHHHTT-HHHHHHIIIIIGGG--SS--HHHHHHHHHHHHHHHT-